Protein AF-A0A5D6V5U0-F1 (afdb_monomer)

Radius of gyration: 22.26 Å; Cα contacts (8 Å, |Δi|>4): 30; chains: 1; bounding box: 42×17×76 Å

Mean predicted aligned error: 12.12 Å

Organism: NCBI:txid2606448

Sequence (84 aa):
MAATRISYGWVVVWLLFYGGLLPYALPRCLDWMSRASNWWLSWGTAGLALLIAGVVLSLYQAGRWLTRYFSSKSFTPPSDGPSL

Secondary structure (DSSP, 8-state):
-------HHHHHHHHHIIIIIHHHHHHHHHHHHHSS-HHHHHHHHHHHHHHHHHHHHHHHHHHHHHHHHHHT------------

Foldseek 3Di:
DPPPCPPVVLVVVVCCLVVPVCVVLVVVLVVLCVDPDPVSVVVSVVSVVVNVVVVVVNVVVVVVVVVVVVVPPDPDDPPPDDDD

Structure (mmCIF, N/CA/C/O backbone):
data_AF-A0A5D6V5U0-F1
#
_entry.id   AF-A0A5D6V5U0-F1
#
loop_
_atom_site.group_PDB
_atom_site.id
_atom_site.type_symbol
_atom_site.label_atom_id
_atom_site.label_alt_id
_atom_site.label_comp_id
_atom_site.label_asym_id
_atom_site.label_entity_id
_atom_site.label_seq_id
_atom_site.pdbx_PDB_ins_code
_atom_site.Cartn_x
_atom_site.Cartn_y
_atom_site.Cartn_z
_atom_site.occupancy
_atom_site.B_iso_or_equiv
_atom_site.auth_seq_id
_atom_site.auth_comp_id
_atom_site.auth_asym_id
_atom_site.auth_atom_id
_atom_site.pdbx_PDB_model_num
ATOM 1 N N . MET A 1 1 ? -25.804 4.514 21.084 1.00 35.00 1 MET A N 1
ATOM 2 C CA . MET A 1 1 ? -24.775 3.537 20.660 1.00 35.00 1 MET A CA 1
ATOM 3 C C . MET A 1 1 ? -24.549 3.693 19.162 1.00 35.00 1 MET A C 1
ATOM 5 O O . MET A 1 1 ? -25.263 3.095 18.369 1.00 35.00 1 MET A O 1
ATOM 9 N N . ALA A 1 2 ? -23.632 4.575 18.758 1.00 36.72 2 ALA A N 1
ATOM 10 C CA . ALA A 1 2 ? -23.293 4.739 17.348 1.00 36.72 2 ALA A CA 1
ATOM 11 C C . ALA A 1 2 ? -22.402 3.562 16.953 1.00 36.72 2 ALA A C 1
ATOM 13 O O . ALA A 1 2 ? -21.216 3.552 17.275 1.00 36.72 2 ALA A O 1
ATOM 14 N N . ALA A 1 3 ? -22.999 2.539 16.336 1.00 43.66 3 ALA A N 1
ATOM 15 C CA . ALA A 1 3 ? -22.266 1.422 15.768 1.00 43.66 3 ALA A CA 1
ATOM 16 C C . ALA A 1 3 ? -21.136 1.994 14.913 1.00 43.66 3 ALA A C 1
ATOM 18 O O . ALA A 1 3 ? -21.382 2.639 13.890 1.00 43.66 3 ALA A O 1
ATOM 19 N N . THR A 1 4 ? -19.902 1.812 15.375 1.00 50.22 4 THR A N 1
ATOM 20 C CA . THR A 1 4 ? -18.694 2.138 14.633 1.00 50.22 4 THR A CA 1
ATOM 21 C C . THR A 1 4 ? -18.662 1.177 13.457 1.00 50.22 4 THR A C 1
ATOM 23 O O . THR A 1 4 ? -18.042 0.121 13.511 1.00 50.22 4 THR A O 1
ATOM 26 N N . ARG A 1 5 ? -19.427 1.494 12.407 1.00 54.00 5 ARG A N 1
ATOM 27 C CA . ARG A 1 5 ? -19.357 0.808 11.129 1.00 54.00 5 ARG A CA 1
ATOM 28 C C . ARG A 1 5 ? -17.963 1.112 10.612 1.00 54.00 5 ARG A C 1
ATOM 30 O O . ARG A 1 5 ? -17.752 2.132 9.961 1.00 54.00 5 ARG A O 1
ATOM 37 N N . ILE A 1 6 ? -16.996 0.257 10.947 1.00 54.81 6 ILE A N 1
ATOM 38 C CA . ILE A 1 6 ? -15.861 0.021 10.065 1.00 54.81 6 ILE A CA 1
ATOM 39 C C . ILE A 1 6 ? -16.530 -0.206 8.718 1.00 54.81 6 ILE A C 1
ATOM 41 O O . ILE A 1 6 ? -17.265 -1.178 8.546 1.00 54.81 6 ILE A O 1
ATOM 45 N N . SER A 1 7 ? -16.452 0.799 7.847 1.00 68.25 7 SER A N 1
ATOM 46 C CA . SER A 1 7 ? -17.158 0.751 6.579 1.00 68.25 7 SER A CA 1
ATOM 47 C C . SER A 1 7 ? -16.612 -0.477 5.875 1.00 68.25 7 SER A C 1
ATOM 49 O O . SER A 1 7 ? -15.416 -0.525 5.601 1.00 68.25 7 SER A O 1
ATOM 51 N N . TYR A 1 8 ? -17.438 -1.497 5.646 1.00 71.31 8 TYR A N 1
ATOM 52 C CA . TYR A 1 8 ? -17.004 -2.712 4.955 1.00 71.31 8 TYR A CA 1
ATOM 53 C C . TYR A 1 8 ? -16.323 -2.366 3.621 1.00 71.31 8 TYR A C 1
ATOM 55 O O . TYR A 1 8 ? -15.373 -3.032 3.224 1.00 71.31 8 TYR A O 1
ATOM 63 N N . GLY A 1 9 ? -16.714 -1.243 3.004 1.00 76.19 9 GLY A N 1
ATOM 64 C CA . GLY A 1 9 ? -16.024 -0.663 1.855 1.00 76.19 9 GLY A CA 1
ATOM 65 C C . GLY A 1 9 ? -14.544 -0.346 2.104 1.00 76.19 9 GLY A C 1
ATOM 66 O O . GLY A 1 9 ? -13.727 -0.622 1.240 1.00 76.19 9 GLY A O 1
ATOM 67 N N . TRP A 1 10 ? -14.158 0.151 3.282 1.00 74.94 10 TRP A N 1
ATOM 68 C CA . TRP A 1 10 ? 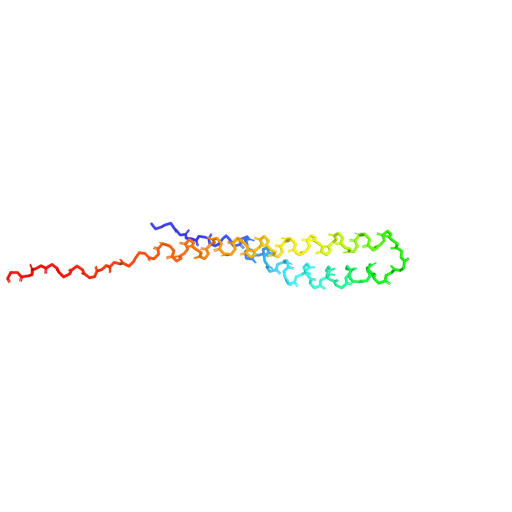-12.753 0.403 3.631 1.00 74.94 10 TRP A CA 1
ATOM 69 C C . TRP A 1 10 ? -11.932 -0.885 3.715 1.00 74.94 10 TRP A C 1
ATOM 71 O O . TRP A 1 10 ? -10.816 -0.938 3.206 1.00 74.94 10 TRP A O 1
ATOM 81 N N . VAL A 1 11 ? -12.500 -1.938 4.308 1.00 78.19 11 VAL A N 1
ATOM 82 C CA . VAL A 1 11 ? -11.840 -3.249 4.420 1.00 78.19 11 VAL A CA 1
ATOM 83 C C . VAL A 1 11 ? -11.690 -3.899 3.045 1.00 78.19 11 VAL A C 1
ATOM 85 O O . VAL A 1 11 ? -10.625 -4.421 2.726 1.00 78.19 11 VAL A O 1
ATOM 88 N N . VAL A 1 12 ? -12.720 -3.814 2.200 1.00 82.62 12 VAL A N 1
ATOM 89 C CA . VAL A 1 12 ? -12.660 -4.293 0.811 1.00 82.62 12 VAL A CA 1
ATOM 90 C C . VAL A 1 12 ? -11.620 -3.511 0.006 1.00 82.62 12 VAL A C 1
ATOM 92 O O . VAL A 1 12 ? -10.829 -4.121 -0.706 1.00 82.62 12 VAL A O 1
ATOM 95 N N . VAL A 1 13 ? -11.553 -2.185 0.154 1.00 82.75 13 VAL A N 1
ATOM 96 C CA . VAL A 1 13 ? -10.518 -1.358 -0.491 1.00 82.75 13 VAL A CA 1
ATOM 97 C C . VAL A 1 13 ? -9.121 -1.755 -0.015 1.00 82.75 13 VAL A C 1
ATOM 99 O O . VAL A 1 13 ? -8.226 -1.888 -0.842 1.00 82.75 13 VAL A O 1
ATOM 102 N N . TRP A 1 14 ? -8.933 -2.016 1.282 1.00 82.12 14 TRP A N 1
ATOM 103 C CA . TRP A 1 14 ? -7.673 -2.540 1.819 1.00 82.12 14 TRP A CA 1
ATOM 104 C C . TRP A 1 14 ? -7.290 -3.880 1.195 1.00 82.12 14 TRP A C 1
ATOM 106 O O . TRP A 1 14 ? -6.156 -4.042 0.753 1.00 82.12 14 TRP A O 1
ATOM 116 N N . LEU A 1 15 ? -8.227 -4.825 1.126 1.00 83.69 15 LEU A N 1
ATOM 117 C CA . LEU A 1 15 ? -7.992 -6.148 0.545 1.00 83.69 15 LEU A CA 1
ATOM 118 C C . LEU A 1 15 ? -7.662 -6.068 -0.946 1.00 83.69 15 LEU A C 1
ATOM 120 O O . LEU A 1 15 ? -6.722 -6.715 -1.393 1.00 83.69 15 LEU A O 1
ATOM 124 N N . LEU A 1 16 ? -8.383 -5.249 -1.713 1.00 86.19 16 LEU A N 1
ATOM 125 C CA . LEU A 1 16 ? -8.103 -5.049 -3.136 1.00 86.19 16 LEU A CA 1
ATOM 126 C C . LEU A 1 16 ? -6.761 -4.343 -3.350 1.00 86.19 16 LEU A C 1
ATOM 128 O O . LEU A 1 16 ? -6.008 -4.718 -4.248 1.00 86.19 16 LEU A O 1
ATOM 132 N N . PHE A 1 17 ? -6.437 -3.355 -2.514 1.00 84.81 17 PHE A N 1
ATOM 133 C CA . PHE A 1 17 ? -5.182 -2.621 -2.605 1.00 84.81 17 PHE A CA 1
ATOM 134 C C . PHE A 1 17 ? -3.986 -3.504 -2.240 1.00 84.81 17 PHE A C 1
ATOM 136 O O . PHE A 1 17 ? -3.087 -3.659 -3.055 1.00 84.81 17 PHE A O 1
ATOM 143 N N . TYR A 1 18 ? -3.975 -4.131 -1.062 1.00 80.50 18 TYR A N 1
ATOM 144 C CA . TYR A 1 18 ? -2.843 -4.941 -0.602 1.00 80.50 18 TYR A CA 1
ATOM 145 C C . TYR A 1 18 ? -2.794 -6.341 -1.221 1.00 80.50 18 TYR A C 1
ATOM 147 O O . TYR A 1 18 ? -1.706 -6.863 -1.437 1.00 80.50 18 TYR A O 1
ATOM 155 N N . GLY A 1 19 ? -3.944 -6.952 -1.507 1.00 82.56 19 GLY A N 1
ATOM 156 C CA . GLY A 1 19 ? -4.032 -8.309 -2.053 1.00 82.56 19 GLY A CA 1
ATOM 157 C C . GLY A 1 19 ? -3.979 -8.381 -3.579 1.00 82.56 19 GLY A C 1
ATOM 158 O O . GLY A 1 19 ? -3.598 -9.416 -4.115 1.00 82.56 19 GLY A O 1
ATOM 159 N N . GLY A 1 20 ? -4.336 -7.303 -4.284 1.00 85.19 20 GLY A N 1
ATOM 160 C CA 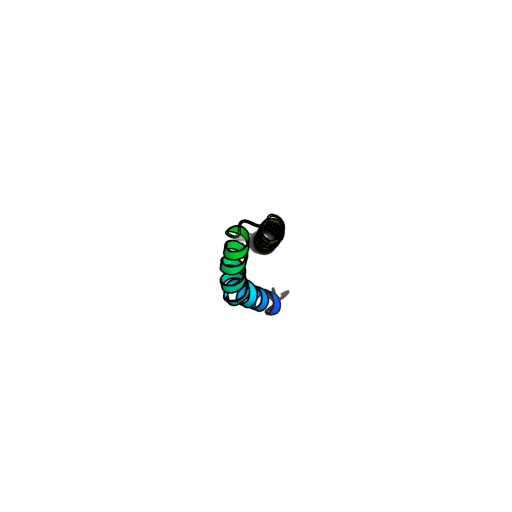. GLY A 1 20 ? -4.361 -7.273 -5.751 1.00 85.19 20 GLY A CA 1
ATOM 161 C C . GLY A 1 20 ? -3.468 -6.189 -6.343 1.00 85.19 20 GLY A C 1
ATOM 162 O O . GLY A 1 20 ? -2.526 -6.481 -7.078 1.00 85.19 20 GLY A O 1
ATOM 163 N N . LEU A 1 21 ? -3.750 -4.926 -6.014 1.00 82.56 21 LEU A N 1
ATOM 164 C CA . LEU A 1 21 ? -3.101 -3.783 -6.653 1.00 82.56 21 LEU A CA 1
ATOM 165 C C . LEU A 1 21 ? -1.602 -3.729 -6.347 1.00 82.56 21 LEU A C 1
ATOM 167 O O . LEU A 1 21 ? -0.802 -3.572 -7.258 1.00 82.56 21 LEU A O 1
ATOM 171 N N . LEU A 1 22 ? -1.213 -3.884 -5.084 1.00 81.94 22 LEU A N 1
ATOM 172 C CA . LEU A 1 22 ? 0.168 -3.802 -4.622 1.00 81.94 22 LEU A CA 1
ATOM 173 C C . LEU A 1 22 ? 1.052 -4.927 -5.198 1.00 81.94 22 LEU A C 1
ATOM 175 O O . LEU A 1 22 ? 2.072 -4.594 -5.801 1.00 81.94 22 LEU A O 1
ATOM 179 N N . PRO A 1 23 ? 0.684 -6.226 -5.121 1.00 84.56 23 PRO A N 1
ATOM 180 C CA . PRO A 1 23 ? 1.496 -7.300 -5.699 1.00 84.56 23 PRO A CA 1
ATOM 181 C C . PRO A 1 23 ? 1.578 -7.240 -7.228 1.00 84.56 23 PRO A C 1
ATOM 183 O O . PRO A 1 23 ? 2.525 -7.770 -7.799 1.00 84.56 23 PRO A O 1
ATOM 186 N N . TYR A 1 24 ? 0.633 -6.576 -7.898 1.00 83.31 24 TYR A N 1
ATOM 187 C CA . TYR A 1 24 ? 0.665 -6.391 -9.348 1.00 83.31 24 TYR A CA 1
ATOM 188 C C . TYR A 1 24 ? 1.435 -5.135 -9.783 1.00 83.31 24 TYR A C 1
ATOM 190 O O . TYR A 1 24 ? 2.241 -5.174 -10.714 1.00 83.31 24 TYR A O 1
ATOM 198 N N . ALA A 1 25 ? 1.194 -4.004 -9.120 1.00 82.06 25 ALA A N 1
ATOM 199 C CA . ALA A 1 25 ? 1.754 -2.710 -9.488 1.00 82.06 25 ALA A CA 1
ATOM 200 C C . ALA A 1 25 ? 3.215 -2.567 -9.052 1.00 82.06 25 ALA A C 1
ATOM 202 O O . ALA A 1 25 ? 3.997 -1.968 -9.784 1.00 82.06 25 ALA A O 1
ATOM 203 N N . LEU A 1 26 ? 3.605 -3.142 -7.909 1.00 80.38 26 LEU A N 1
ATOM 204 C CA . LEU A 1 26 ? 4.975 -3.071 -7.397 1.00 80.38 26 LEU A CA 1
ATOM 205 C C . LEU A 1 26 ? 6.008 -3.672 -8.375 1.00 80.38 26 LEU A C 1
ATOM 207 O O . LEU A 1 26 ? 6.903 -2.930 -8.783 1.00 80.38 26 LEU A O 1
ATOM 211 N N . PRO A 1 27 ? 5.901 -4.941 -8.832 1.00 82.88 27 PRO A N 1
ATOM 212 C CA . PRO A 1 27 ? 6.864 -5.496 -9.786 1.00 82.88 27 PRO A CA 1
ATOM 213 C C . PRO A 1 27 ? 6.853 -4.747 -11.119 1.00 82.88 27 PRO A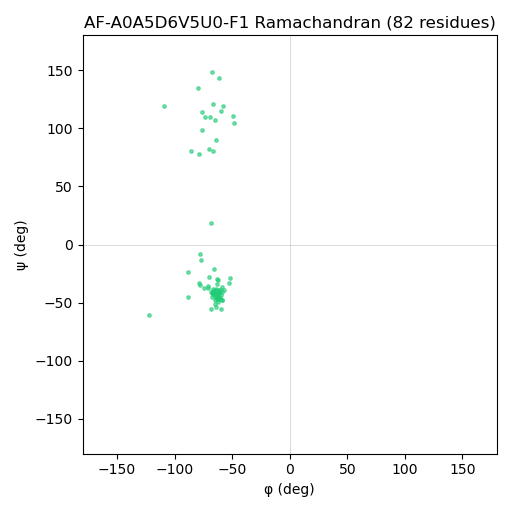 C 1
ATOM 215 O O . PRO A 1 27 ? 7.891 -4.614 -11.757 1.00 82.88 27 PRO A O 1
ATOM 218 N N . ARG A 1 28 ? 5.706 -4.192 -11.524 1.00 80.12 28 ARG A N 1
ATOM 219 C CA . ARG A 1 28 ? 5.583 -3.439 -12.774 1.00 80.12 28 ARG A CA 1
ATOM 220 C C . ARG A 1 28 ? 6.225 -2.052 -12.701 1.00 80.12 28 ARG A C 1
ATOM 222 O O . ARG A 1 28 ? 6.862 -1.634 -13.660 1.00 80.12 28 ARG A O 1
ATOM 229 N N . CYS A 1 29 ? 6.128 -1.369 -11.559 1.00 80.69 29 CYS A N 1
ATOM 230 C CA . CYS A 1 29 ? 6.850 -0.117 -11.317 1.00 80.69 29 CYS A CA 1
ATOM 231 C C . CYS A 1 29 ? 8.364 -0.355 -11.278 1.00 80.69 29 CYS A C 1
ATOM 233 O O . CYS A 1 29 ? 9.122 0.432 -11.842 1.00 80.69 29 CYS A O 1
ATOM 235 N N . LEU A 1 30 ? 8.796 -1.460 -10.664 1.00 80.19 30 LEU A N 1
ATOM 236 C CA . LEU A 1 30 ? 10.204 -1.856 -10.634 1.00 80.19 30 LEU A CA 1
ATOM 237 C C . LEU A 1 30 ? 10.726 -2.238 -12.033 1.00 80.19 30 LEU A C 1
ATOM 239 O O . LEU A 1 30 ? 11.840 -1.847 -12.372 1.00 80.19 30 LEU A O 1
ATOM 243 N N . ASP A 1 31 ? 9.922 -2.908 -12.871 1.00 84.38 31 ASP A N 1
ATOM 244 C CA . ASP A 1 31 ? 10.262 -3.189 -14.280 1.00 84.38 31 ASP A CA 1
ATOM 245 C C . ASP A 1 31 ? 10.395 -1.908 -15.113 1.00 84.38 31 ASP A C 1
ATOM 247 O O . ASP A 1 31 ? 11.270 -1.783 -15.963 1.00 84.38 31 ASP A O 1
ATOM 251 N N . TRP A 1 32 ? 9.546 -0.910 -14.867 1.00 79.81 32 TRP A N 1
ATOM 252 C CA . TRP A 1 32 ? 9.651 0.372 -15.564 1.00 79.81 32 TRP A CA 1
ATOM 253 C C . TRP A 1 32 ? 10.864 1.188 -15.120 1.00 79.81 32 TRP A C 1
ATOM 255 O O . TRP A 1 32 ? 11.494 1.831 -15.957 1.00 79.81 32 TRP A O 1
ATOM 265 N N . MET A 1 33 ? 11.228 1.121 -13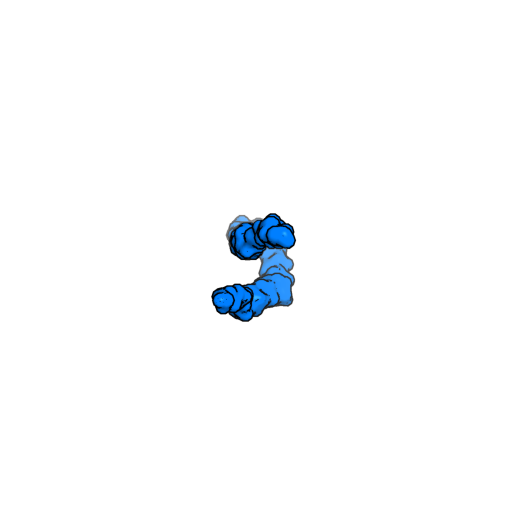.838 1.00 73.31 33 MET A N 1
ATOM 266 C CA . MET A 1 33 ? 12.442 1.747 -13.308 1.00 73.31 33 MET A CA 1
ATOM 267 C C . MET A 1 33 ? 13.734 1.062 -13.772 1.00 73.31 33 MET A C 1
ATOM 269 O O . MET A 1 33 ? 14.761 1.730 -13.859 1.00 73.31 33 MET A O 1
ATOM 273 N N . SER A 1 34 ? 13.709 -0.242 -14.071 1.00 77.50 34 SER A N 1
ATOM 274 C CA . SER A 1 34 ? 14.893 -0.978 -14.544 1.00 77.50 34 SER A CA 1
ATOM 275 C C . SER A 1 34 ? 15.219 -0.723 -16.022 1.00 77.50 34 SER A C 1
ATOM 277 O O . SER A 1 34 ? 16.316 -1.046 -16.483 1.00 77.50 34 SER A O 1
ATOM 279 N N . ARG A 1 35 ? 14.298 -0.117 -16.782 1.00 76.00 35 ARG A N 1
ATOM 280 C CA . ARG A 1 35 ? 14.506 0.238 -18.191 1.00 76.00 35 ARG A CA 1
ATOM 281 C C . ARG A 1 35 ? 15.320 1.526 -18.311 1.00 76.00 35 ARG A C 1
ATOM 283 O O . ARG A 1 35 ? 14.989 2.540 -17.710 1.00 76.00 35 ARG A O 1
ATOM 290 N N . ALA A 1 36 ? 16.313 1.526 -19.201 1.00 65.19 36 ALA A N 1
ATOM 291 C CA . ALA A 1 36 ? 17.223 2.652 -19.464 1.00 65.19 36 ALA A CA 1
ATOM 292 C C . ALA A 1 36 ? 16.575 3.886 -20.145 1.00 65.19 36 ALA A C 1
ATOM 294 O O . ALA A 1 36 ? 17.262 4.708 -20.745 1.00 65.19 36 ALA A O 1
ATOM 295 N N . SER A 1 37 ? 15.249 4.021 -20.100 1.00 78.69 37 SER A N 1
ATOM 296 C CA . SER A 1 37 ? 14.514 5.117 -20.725 1.00 78.69 37 SER A CA 1
ATOM 297 C C . SER A 1 37 ? 13.967 6.055 -19.655 1.00 78.69 37 SER A C 1
ATOM 299 O O . SER A 1 37 ? 13.123 5.660 -18.851 1.00 78.69 37 SER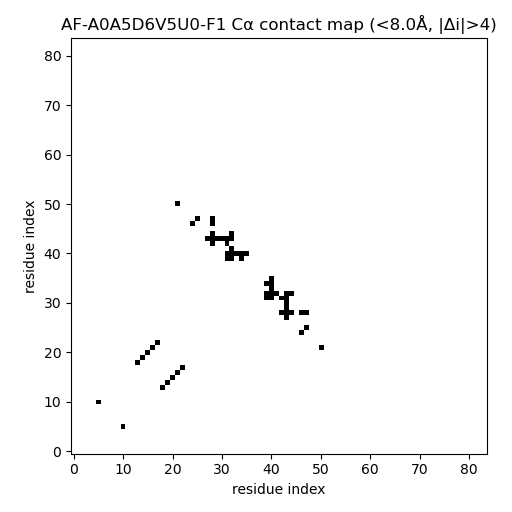 A O 1
ATOM 301 N N . ASN A 1 38 ? 14.397 7.319 -19.699 1.00 79.56 38 ASN A N 1
ATOM 302 C CA . ASN A 1 38 ? 13.970 8.374 -18.769 1.00 79.56 38 ASN A CA 1
ATOM 303 C C . ASN A 1 38 ? 12.441 8.500 -18.671 1.00 79.56 38 ASN A C 1
ATOM 305 O O . ASN A 1 38 ? 11.912 8.784 -17.601 1.00 79.56 38 ASN A O 1
ATOM 309 N N . TRP A 1 39 ? 11.726 8.236 -19.770 1.00 79.38 39 TRP A N 1
ATOM 310 C CA . TRP A 1 39 ? 10.265 8.237 -19.799 1.00 79.38 39 TRP A CA 1
ATOM 311 C C . TRP A 1 39 ? 9.680 7.147 -18.894 1.00 79.38 39 TRP A C 1
ATOM 313 O O . TRP A 1 39 ? 8.891 7.440 -17.999 1.00 79.38 39 TRP A O 1
ATOM 323 N N . TRP A 1 40 ? 10.106 5.895 -19.073 1.00 79.69 40 TRP A N 1
ATOM 324 C CA . TRP A 1 40 ? 9.650 4.765 -18.256 1.00 79.69 40 TRP A CA 1
ATOM 325 C C . TRP A 1 40 ? 10.046 4.918 -16.785 1.00 79.69 40 TRP A C 1
ATOM 327 O O . TRP A 1 40 ? 9.260 4.581 -15.902 1.00 79.69 40 TRP A O 1
ATOM 337 N N . LEU A 1 41 ? 11.207 5.517 -16.523 1.00 76.81 41 LEU A N 1
ATOM 338 C CA . LEU A 1 41 ? 11.687 5.795 -15.176 1.00 76.81 41 LEU A CA 1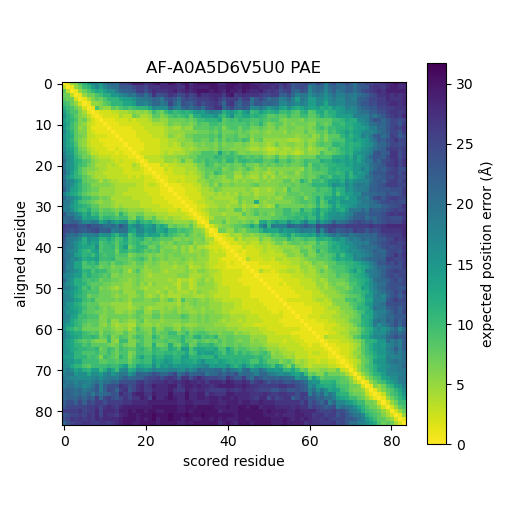
ATOM 339 C C . LEU A 1 41 ? 10.808 6.833 -14.456 1.00 76.81 41 LEU A C 1
ATOM 341 O O . LEU A 1 41 ? 10.452 6.618 -13.295 1.00 76.81 41 LEU A O 1
ATOM 345 N N . SER A 1 42 ? 10.367 7.899 -15.140 1.00 82.31 42 SER A N 1
ATOM 346 C CA . SER A 1 42 ? 9.376 8.849 -14.603 1.00 82.31 42 SER A CA 1
ATOM 347 C C . SER A 1 42 ? 8.021 8.193 -14.320 1.00 82.31 42 SER A C 1
ATOM 349 O O . SER A 1 42 ? 7.436 8.440 -13.269 1.00 82.31 42 SER A O 1
ATOM 351 N N . TRP A 1 43 ? 7.528 7.320 -15.204 1.00 81.44 43 TRP A N 1
ATOM 352 C CA . TRP A 1 43 ? 6.268 6.598 -14.972 1.00 81.44 43 TRP A CA 1
ATOM 353 C C . TRP A 1 43 ? 6.364 5.602 -13.809 1.00 81.44 43 TRP A C 1
ATOM 355 O O . TRP A 1 43 ? 5.454 5.537 -12.981 1.00 81.44 43 TRP A O 1
ATOM 365 N N . GLY A 1 44 ? 7.472 4.864 -13.706 1.00 80.94 44 GLY A N 1
ATOM 366 C CA . GLY A 1 44 ? 7.733 3.939 -12.602 1.00 80.94 44 GLY A CA 1
ATOM 367 C C . GLY A 1 44 ? 7.839 4.654 -11.254 1.00 80.94 44 GLY A C 1
ATOM 368 O O . GLY A 1 44 ? 7.198 4.242 -10.289 1.00 80.94 44 GLY A O 1
ATOM 369 N N . THR A 1 45 ? 8.572 5.770 -11.193 1.00 82.44 45 THR A N 1
ATOM 370 C CA . THR A 1 45 ? 8.712 6.575 -9.965 1.00 82.44 45 THR A CA 1
ATOM 371 C C . THR A 1 45 ? 7.417 7.281 -9.568 1.00 82.44 45 THR A C 1
ATOM 373 O O . THR A 1 45 ? 7.070 7.270 -8.388 1.00 82.44 45 THR A O 1
ATOM 376 N N . ALA A 1 46 ? 6.655 7.829 -10.519 1.00 85.31 46 ALA A N 1
ATOM 377 C CA . ALA A 1 46 ? 5.342 8.415 -10.243 1.00 85.31 46 ALA A CA 1
ATOM 378 C C . ALA A 1 46 ? 4.343 7.367 -9.716 1.00 85.31 46 ALA A C 1
ATOM 380 O O . ALA A 1 46 ? 3.633 7.622 -8.741 1.00 85.31 46 ALA A O 1
ATOM 381 N N . GLY A 1 47 ? 4.322 6.170 -10.314 1.00 82.69 47 GLY A N 1
ATOM 382 C CA . GLY A 1 47 ? 3.507 5.045 -9.849 1.00 82.69 47 GLY A CA 1
ATOM 383 C C . GLY A 1 47 ? 3.894 4.580 -8.443 1.00 82.69 47 GLY A C 1
ATOM 384 O O . GLY A 1 47 ? 3.027 4.392 -7.589 1.00 82.69 47 GLY A O 1
ATOM 385 N N . LEU A 1 48 ? 5.196 4.480 -8.166 1.00 83.25 48 LEU A N 1
ATOM 386 C CA . LEU A 1 48 ? 5.713 4.142 -6.840 1.00 83.25 48 LEU A CA 1
ATOM 387 C C . LEU A 1 48 ? 5.335 5.203 -5.794 1.00 83.25 48 LEU A C 1
ATOM 389 O O . LEU A 1 48 ? 4.873 4.861 -4.707 1.00 83.25 48 LEU A O 1
ATOM 393 N N . ALA A 1 49 ? 5.481 6.489 -6.124 1.00 86.88 49 ALA A N 1
ATOM 394 C CA . ALA A 1 49 ? 5.118 7.590 -5.237 1.00 86.88 49 ALA A CA 1
ATOM 395 C C . ALA A 1 49 ? 3.619 7.578 -4.898 1.00 86.88 49 ALA A C 1
ATOM 397 O O . ALA A 1 49 ? 3.252 7.767 -3.738 1.00 86.88 49 ALA A O 1
ATOM 398 N N . LEU A 1 50 ? 2.757 7.288 -5.879 1.00 86.81 50 LEU A N 1
ATOM 399 C CA . LEU A 1 50 ? 1.318 7.117 -5.666 1.00 86.81 50 LEU A CA 1
ATOM 400 C C . LEU A 1 50 ? 0.999 5.937 -4.741 1.00 86.81 50 LEU A C 1
ATOM 402 O O . LEU A 1 50 ? 0.162 6.078 -3.848 1.00 86.81 50 LEU A O 1
ATOM 406 N N . LEU A 1 51 ? 1.676 4.796 -4.908 1.00 85.19 51 LEU A N 1
ATOM 407 C CA . LEU A 1 51 ? 1.512 3.644 -4.015 1.00 85.19 51 LEU A CA 1
ATOM 408 C C . LEU A 1 51 ? 1.912 3.995 -2.577 1.00 85.19 51 LEU A C 1
ATOM 410 O O . LEU A 1 51 ? 1.153 3.720 -1.648 1.00 85.19 51 LEU A O 1
ATOM 414 N N . ILE A 1 52 ? 3.062 4.648 -2.394 1.00 86.69 52 ILE A N 1
ATOM 415 C CA . ILE A 1 52 ? 3.547 5.082 -1.077 1.00 86.69 52 ILE A CA 1
ATOM 416 C C . ILE A 1 52 ? 2.568 6.081 -0.448 1.00 86.69 52 ILE A C 1
ATOM 418 O O . ILE A 1 52 ? 2.176 5.910 0.705 1.00 86.69 52 ILE A O 1
ATOM 422 N N . ALA A 1 53 ? 2.120 7.088 -1.202 1.00 86.00 53 ALA A N 1
ATOM 423 C CA . ALA A 1 53 ? 1.144 8.065 -0.727 1.00 86.00 53 ALA A CA 1
ATOM 424 C C . ALA A 1 53 ? -0.175 7.395 -0.303 1.00 86.00 53 ALA A C 1
ATOM 426 O O . ALA A 1 53 ? -0.731 7.735 0.744 1.00 86.00 53 ALA A O 1
ATOM 427 N N . GLY A 1 54 ? -0.641 6.399 -1.065 1.00 82.88 54 GLY A N 1
ATOM 428 C CA . GLY A 1 54 ? -1.808 5.586 -0.722 1.00 82.88 54 GLY A CA 1
ATOM 429 C C . GLY A 1 54 ? -1.637 4.830 0.598 1.00 82.88 54 GLY A C 1
ATOM 430 O O . GLY A 1 54 ? -2.521 4.885 1.455 1.00 82.88 54 GLY A O 1
ATOM 431 N N . VAL A 1 55 ? -0.482 4.193 0.812 1.00 84.50 55 VAL A N 1
ATOM 432 C CA . VAL A 1 55 ? -0.154 3.504 2.074 1.00 84.50 55 VAL A CA 1
ATOM 433 C C . VAL A 1 55 ? -0.119 4.483 3.251 1.00 84.50 55 VAL A C 1
ATOM 435 O O . VAL A 1 55 ? -0.704 4.205 4.298 1.00 84.50 55 VAL A O 1
ATOM 438 N N . VAL A 1 56 ? 0.510 5.649 3.089 1.00 86.75 56 VAL A N 1
ATOM 439 C CA . VAL A 1 56 ? 0.607 6.672 4.145 1.00 86.75 56 VAL A CA 1
ATOM 440 C C . VAL A 1 56 ? -0.772 7.218 4.520 1.00 86.75 56 VAL A C 1
ATOM 442 O O . VAL A 1 56 ? -1.103 7.287 5.703 1.00 86.75 56 VAL A O 1
ATOM 445 N N . LEU A 1 57 ? -1.610 7.556 3.535 1.00 84.50 57 LEU A N 1
ATOM 446 C CA . LEU A 1 57 ? -2.994 7.987 3.772 1.00 84.50 57 LEU A CA 1
ATOM 447 C C . LEU A 1 57 ? -3.812 6.904 4.478 1.00 84.50 57 LEU A C 1
ATOM 449 O O . LEU A 1 57 ? -4.615 7.202 5.365 1.00 84.50 57 LEU A O 1
ATOM 453 N N . SER A 1 58 ? -3.595 5.648 4.103 1.00 81.12 58 SER A N 1
ATOM 454 C CA . SER A 1 58 ? -4.252 4.501 4.713 1.00 81.12 58 SER A CA 1
ATOM 455 C C . SER A 1 58 ? -3.890 4.346 6.195 1.00 81.12 58 SER A C 1
ATOM 457 O O . SER A 1 58 ? -4.777 4.238 7.049 1.00 81.12 58 SER A O 1
ATOM 459 N N . LEU A 1 59 ? -2.598 4.440 6.523 1.00 83.06 59 LEU A N 1
ATOM 460 C CA . LEU A 1 59 ? -2.098 4.434 7.899 1.00 83.06 59 LEU A CA 1
ATOM 461 C C . LEU A 1 59 ? -2.585 5.646 8.694 1.00 83.06 59 LEU A C 1
ATOM 463 O O . LEU A 1 59 ? -2.963 5.503 9.854 1.00 83.06 59 LEU A O 1
ATOM 467 N N . TYR A 1 60 ? -2.636 6.827 8.079 1.00 82.69 60 TYR A N 1
ATOM 468 C CA . TYR A 1 60 ? -3.149 8.035 8.721 1.00 82.69 60 TYR A CA 1
ATOM 469 C C . TYR A 1 60 ? -4.627 7.891 9.111 1.00 82.69 60 TYR A C 1
ATOM 471 O O . TYR A 1 60 ? -5.020 8.259 10.220 1.00 82.69 60 TYR A O 1
ATOM 479 N N . GLN A 1 61 ? -5.453 7.311 8.235 1.00 81.62 61 GLN A N 1
ATOM 480 C CA . GLN A 1 61 ? -6.856 7.032 8.546 1.00 81.62 61 GLN A CA 1
ATOM 481 C C . GLN A 1 61 ? -7.006 5.968 9.638 1.00 81.62 61 GLN A C 1
ATOM 483 O O . GLN A 1 61 ? -7.804 6.159 10.559 1.00 81.62 61 GLN A O 1
ATOM 488 N N . ALA A 1 62 ? -6.209 4.895 9.583 1.00 79.38 62 ALA A N 1
ATOM 489 C CA . ALA A 1 62 ? -6.172 3.877 10.631 1.00 79.38 62 ALA A CA 1
ATOM 490 C C . ALA A 1 62 ? -5.758 4.477 11.987 1.00 79.38 62 ALA A C 1
ATOM 492 O O . ALA A 1 62 ? -6.414 4.228 12.997 1.00 79.38 62 ALA A O 1
ATOM 493 N N . GLY A 1 63 ? -4.741 5.342 12.000 1.00 81.19 63 GLY A N 1
ATOM 494 C CA . GLY A 1 63 ? -4.285 6.069 13.182 1.00 81.19 63 GLY A CA 1
ATOM 495 C C . GLY A 1 63 ? -5.363 6.991 13.745 1.00 81.19 63 GLY A C 1
ATOM 496 O O . GLY A 1 63 ? -5.697 6.892 14.921 1.00 81.19 63 GLY A O 1
ATOM 497 N N . ARG A 1 64 ? -6.001 7.821 12.908 1.00 80.00 64 ARG A N 1
ATOM 498 C CA . ARG A 1 64 ? -7.127 8.676 13.332 1.00 80.00 64 ARG A CA 1
ATOM 499 C C . ARG A 1 64 ? -8.296 7.878 13.897 1.00 80.00 64 ARG A C 1
ATOM 501 O O . ARG A 1 64 ? -8.955 8.347 14.826 1.00 80.00 64 ARG A O 1
ATOM 508 N N . TRP A 1 65 ? -8.573 6.700 13.345 1.00 74.38 65 TRP A N 1
ATOM 509 C CA . TRP A 1 65 ? -9.585 5.803 13.890 1.00 74.38 65 TRP A CA 1
ATOM 510 C C . TRP A 1 65 ? -9.163 5.249 15.257 1.00 74.38 65 TRP A C 1
ATOM 512 O O . TRP A 1 65 ? -9.944 5.316 16.205 1.00 74.38 65 TRP A O 1
ATOM 522 N N . LEU A 1 66 ? -7.912 4.805 15.391 1.00 78.81 66 LEU A N 1
ATOM 523 C CA . LEU A 1 66 ? -7.353 4.278 16.635 1.00 78.81 66 LEU A CA 1
ATOM 524 C C . LEU A 1 66 ? -7.362 5.325 17.760 1.00 78.81 66 LEU A C 1
ATOM 526 O O . LEU A 1 66 ? -7.820 5.043 18.865 1.00 78.81 66 LEU A O 1
ATOM 530 N N . THR A 1 67 ? -6.937 6.560 17.479 1.00 78.69 67 THR A N 1
ATOM 531 C CA . THR A 1 67 ? -6.947 7.660 18.458 1.00 78.69 67 THR A CA 1
ATOM 532 C C . THR A 1 67 ? -8.363 7.978 18.938 1.00 78.69 67 THR A C 1
ATOM 534 O O . THR A 1 67 ? -8.571 8.222 20.126 1.00 78.69 67 THR A O 1
ATOM 537 N N . ARG A 1 68 ? -9.355 7.936 18.036 1.00 71.75 68 ARG A N 1
ATOM 538 C CA . ARG A 1 68 ? -10.772 8.100 18.395 1.00 71.75 68 ARG A CA 1
ATOM 539 C C . ARG A 1 68 ? -11.274 6.947 19.256 1.00 71.75 68 ARG A C 1
ATOM 541 O O . ARG A 1 68 ? -11.934 7.209 20.253 1.00 71.75 68 ARG A O 1
ATOM 548 N N . TYR A 1 69 ? -10.928 5.709 18.906 1.00 69.56 69 TYR A N 1
ATOM 549 C CA . TYR A 1 69 ? -11.314 4.518 19.662 1.00 69.56 69 TYR A CA 1
ATOM 550 C C . TYR A 1 69 ? -10.807 4.571 21.110 1.00 69.56 69 TYR A C 1
ATOM 552 O O . TYR A 1 69 ? -11.584 4.385 22.047 1.00 69.56 69 TYR A O 1
ATOM 560 N N . PHE A 1 70 ? -9.530 4.911 21.308 1.00 68.38 70 PHE A N 1
ATOM 561 C CA . PHE A 1 70 ? -8.969 5.047 22.653 1.00 68.38 70 PHE A CA 1
ATOM 562 C C . PHE A 1 70 ? -9.487 6.282 23.399 1.00 68.38 70 PHE A C 1
ATOM 564 O O . PHE A 1 70 ? -9.787 6.167 24.581 1.00 68.38 70 PHE A O 1
ATOM 571 N N . SER A 1 71 ? -9.690 7.425 22.728 1.00 63.81 71 SER A N 1
ATOM 572 C CA . SER A 1 71 ? -10.294 8.610 23.369 1.00 63.81 71 SER A CA 1
ATOM 573 C C . SER A 1 71 ? -11.729 8.370 23.846 1.00 63.81 71 SER A C 1
ATOM 575 O O . SER A 1 71 ? -12.158 8.968 24.826 1.00 63.81 71 SER A O 1
ATOM 577 N N . SER A 1 72 ? -12.485 7.494 23.178 1.00 60.88 72 SER A N 1
ATOM 578 C CA . SER A 1 72 ? -13.853 7.149 23.583 1.00 60.88 72 SER A CA 1
ATOM 579 C C . SER A 1 72 ? -13.947 6.165 24.756 1.00 60.88 72 SER A C 1
ATOM 581 O O . SER A 1 72 ? -15.041 5.961 25.279 1.00 60.88 72 SER A O 1
ATOM 583 N N . LYS A 1 73 ? -12.834 5.567 25.207 1.00 56.25 73 LYS A N 1
ATOM 584 C CA . LYS A 1 73 ? -12.803 4.791 26.454 1.00 56.25 73 LYS A CA 1
ATOM 585 C C . LYS A 1 73 ? -12.559 5.724 27.637 1.00 56.25 73 LYS A C 1
ATOM 587 O O . LYS A 1 73 ? -11.449 5.840 28.1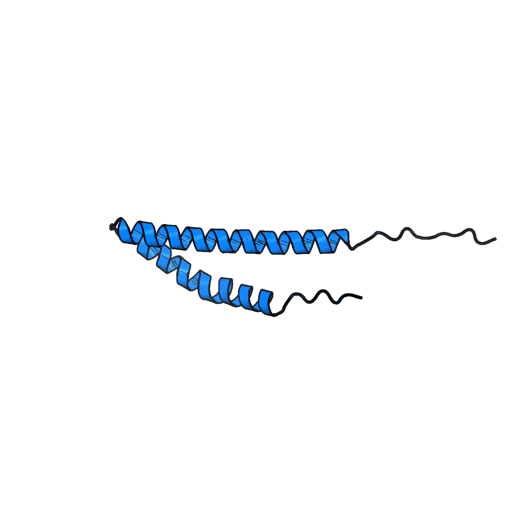46 1.00 56.25 73 LYS A O 1
ATOM 592 N N . SER A 1 74 ? -13.618 6.388 28.082 1.00 57.56 74 SER A N 1
ATOM 593 C CA . SER A 1 74 ? -13.626 7.098 29.358 1.00 57.56 74 SER A CA 1
ATOM 594 C C . SER A 1 74 ? -13.518 6.077 30.494 1.00 57.56 74 SER A C 1
ATOM 596 O O . SER A 1 74 ? -14.352 5.181 30.608 1.00 57.56 74 SER A O 1
ATOM 598 N N . PHE A 1 75 ? -12.483 6.194 31.322 1.00 59.22 75 PHE A N 1
ATOM 599 C CA . PHE A 1 75 ? -12.392 5.481 32.591 1.00 59.22 75 PHE A CA 1
ATOM 600 C C . PHE A 1 75 ? -13.516 5.997 33.498 1.00 59.22 75 PHE A C 1
ATOM 602 O O . PHE A 1 75 ? -13.472 7.143 33.938 1.00 59.22 75 PHE A O 1
ATOM 609 N N . THR A 1 76 ? -14.554 5.194 33.728 1.00 60.66 76 THR A N 1
ATOM 610 C CA . THR A 1 76 ? -15.532 5.440 34.795 1.00 60.66 76 THR A CA 1
ATOM 611 C C . THR A 1 76 ? -14.858 5.104 36.124 1.00 60.66 76 THR A C 1
ATOM 613 O O . THR A 1 76 ? -14.595 3.920 36.353 1.00 60.66 76 THR A O 1
ATOM 616 N N . PRO A 1 77 ? -14.537 6.087 36.988 1.00 61.94 77 PRO A N 1
ATOM 617 C CA . PRO A 1 77 ? -14.085 5.768 38.333 1.00 61.94 77 PRO A CA 1
ATOM 618 C C . PRO A 1 77 ? -15.205 5.008 39.066 1.00 61.94 77 PRO A C 1
ATOM 620 O O . PRO A 1 77 ? -16.382 5.315 38.840 1.00 61.94 77 PRO A O 1
ATOM 623 N N . PRO A 1 78 ? -14.878 4.010 39.907 1.00 60.25 78 PRO A N 1
ATOM 624 C CA . PRO A 1 78 ? -15.875 3.389 40.766 1.00 60.25 78 PRO A CA 1
ATOM 625 C C . PRO A 1 78 ? -16.500 4.482 41.634 1.00 60.25 78 PRO A C 1
ATOM 627 O O . PRO A 1 78 ? -15.811 5.191 42.366 1.00 60.25 78 PRO A O 1
ATOM 630 N N . SER A 1 79 ? -17.809 4.668 41.485 1.00 61.09 79 SER A N 1
ATOM 631 C CA . SER A 1 79 ? -18.593 5.534 42.354 1.00 61.09 79 SER A CA 1
ATOM 632 C C . SER A 1 79 ? -18.857 4.771 43.647 1.00 61.09 79 SER A C 1
ATOM 634 O O . SER A 1 79 ? -19.956 4.255 43.842 1.00 61.09 79 SER A O 1
ATOM 636 N N . ASP A 1 80 ? -17.853 4.698 44.519 1.00 59.75 80 ASP A N 1
ATOM 637 C CA . ASP A 1 80 ? -18.058 4.342 45.922 1.00 59.75 80 ASP A CA 1
ATOM 638 C C . ASP A 1 80 ? -18.776 5.522 46.591 1.00 59.75 80 ASP A C 1
ATOM 640 O O . ASP A 1 80 ? -18.175 6.439 47.150 1.00 59.75 80 ASP A O 1
ATOM 644 N N . GLY A 1 81 ? -20.099 5.553 46.422 1.00 60.22 81 GLY A N 1
ATOM 645 C CA . GLY A 1 81 ? -20.978 6.424 47.190 1.00 60.22 81 GLY A CA 1
ATOM 646 C C . GLY A 1 81 ? -20.995 5.984 48.659 1.00 60.22 81 GLY A C 1
ATOM 647 O O . GLY A 1 81 ? -20.866 4.790 48.934 1.00 60.22 81 GLY A O 1
ATOM 648 N N . PRO A 1 82 ? -21.161 6.912 49.616 1.00 63.09 82 PRO A N 1
ATOM 649 C CA . PRO 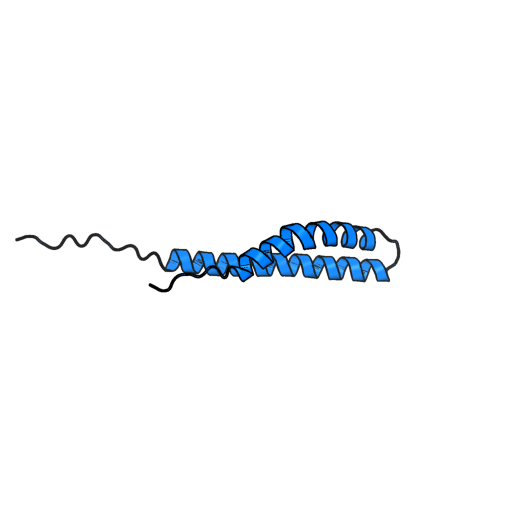A 1 82 ? -21.200 6.566 51.029 1.00 63.09 82 PRO A CA 1
ATOM 650 C C . PRO A 1 82 ? -22.495 5.800 51.325 1.00 63.09 82 PRO A C 1
ATOM 652 O O . PRO A 1 82 ? -23.585 6.371 51.295 1.00 63.09 82 PRO A O 1
ATOM 655 N N . SER A 1 83 ? -22.388 4.500 51.599 1.00 57.34 83 SER A N 1
ATOM 656 C CA . SER A 1 83 ? -23.453 3.759 52.270 1.00 57.34 83 SER A CA 1
ATOM 657 C C . SER A 1 83 ? -23.422 4.121 53.756 1.00 57.34 83 SER A C 1
ATOM 659 O O . SER A 1 83 ? -22.426 3.847 54.427 1.00 57.34 83 SER A O 1
ATOM 661 N N . LEU A 1 84 ? -24.498 4.795 54.178 1.00 55.59 84 LEU A N 1
ATOM 662 C CA . LEU A 1 84 ? -24.910 5.127 55.549 1.00 55.59 84 LEU A CA 1
ATOM 663 C C . LEU A 1 84 ? -24.589 4.053 56.595 1.00 55.59 84 LEU A C 1
ATOM 665 O O . LEU A 1 84 ? -24.771 2.855 56.280 1.00 55.59 84 LEU A O 1
#

Solvent-accessible surface area (backbone atoms only — not comparable to full-atom values): 4940 Å² total; per-residue (Å²): 133,82,78,80,69,72,50,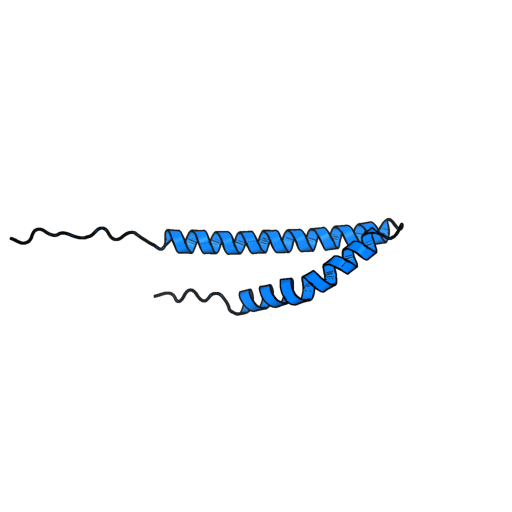64,66,57,56,50,50,49,46,46,40,64,72,46,46,43,72,55,47,52,61,51,26,51,55,27,49,71,43,98,42,72,68,42,29,53,53,14,50,52,50,47,49,51,52,50,50,51,53,52,54,50,50,49,51,53,48,57,49,50,54,48,58,57,68,69,61,71,83,76,73,84,81,81,68,88,79,130

pLDDT: mean 74.52, std 12.03, range [35.0, 86.88]

Nearest PDB structures (foldseek):
  8euy-assembly1_h  TM=5.609E-01  e=2.919E+00  Schizosaccharomyces pombe